Protein AF-A0A7C4XXX1-F1 (afdb_monomer)

Nearest PDB structures (foldseek):
  2o30-assembly1_B  TM=7.416E-01  e=5.083E-03  Encephalitozoon cuniculi GB-M1
  7oa6-assembly1_I  TM=6.943E-01  e=6.215E-02  Saccharomyces cerevisiae S288C
  2bol-assembly1_B  TM=5.675E-01  e=1.406E-01  Taenia saginata
  2bol-assembly1_A  TM=5.499E-01  e=1.846E-01  Taenia saginata
  7oa6-assembly1_B  TM=4.588E-01  e=1.014E-01  Saccharomyces cerevisiae S288C

Mean predicted aligned error: 16.85 Å

Solvent-accessible surface area (backbone atoms only — not comparable to full-atom values): 9218 Å² total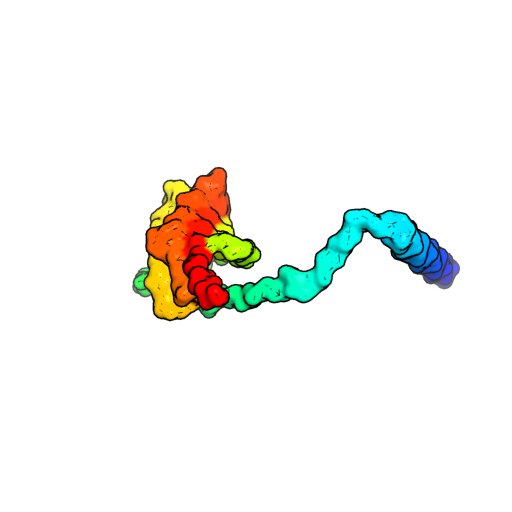; per-residue (Å²): 125,69,62,65,54,54,51,49,52,52,51,50,52,53,49,52,52,52,51,53,51,51,52,56,50,52,56,53,53,51,70,73,54,81,78,69,83,77,74,62,69,72,76,70,67,61,84,84,70,48,77,75,51,80,50,70,80,66,94,77,68,97,64,96,59,84,69,95,80,72,72,82,58,58,73,50,78,47,78,58,96,58,34,40,37,40,40,34,48,39,52,57,81,87,42,57,74,49,77,45,83,52,101,62,20,41,35,44,26,54,70,58,42,32,41,38,36,48,42,70,55,92,50,36,38,67,92,66,47,47,78,46,66,51,90,50,46,28,36,35,39,41,26,35,45,59,81,77,80,76,83,125

Foldseek 3Di:
DVVVVVVVVVVVVVVVVVVVVVVVVVVVVVVVPPPDDPDDCVVVPDPDKDFDDKDFQDPDDPDVDPPPPCDPWDWDWDDDPWKIKIKTFAQVVVWDWDWDDDPQAIWIDTHRMIIGIRDPVVQWPQVPWDWDQDPSTMIMIIITGDDDPPPD

Secondary structure (DSSP, 8-state):
--HHHHHHHHHHHHHHHHHHHHHHHHHHHHHH-TT--PPPGGGG------EEEEEESS-----SS--TT-PPPPEEEEE-SSEEEEEEES-TTTS-EEEEEETTEEEEEETTEEEEEE--GGGB-GGG-EEEEETTTEEEEEEEB-------

pLDDT: mean 77.52, std 17.89, range [39.0, 95.94]

Structure (mmCIF, N/CA/C/O backbone):
data_AF-A0A7C4XXX1-F1
#
_entry.id   AF-A0A7C4XXX1-F1
#
loop_
_atom_site.group_PDB
_atom_site.id
_atom_site.type_symbol
_atom_site.label_atom_id
_atom_site.label_alt_id
_atom_site.label_comp_id
_atom_site.label_asym_id
_atom_site.label_entity_id
_atom_site.label_seq_id
_atom_site.pdbx_PDB_ins_code
_atom_site.Cartn_x
_atom_site.Cartn_y
_atom_site.Cartn_z
_atom_site.occupancy
_atom_site.B_iso_or_equiv
_atom_site.auth_seq_id
_atom_site.auth_comp_id
_atom_site.auth_asym_id
_atom_site.auth_atom_id
_atom_site.pdbx_PDB_model_num
ATOM 1 N N . MET A 1 1 ? 16.360 42.681 -36.024 1.00 55.28 1 MET A N 1
ATOM 2 C CA . MET A 1 1 ? 16.614 41.997 -34.734 1.00 55.28 1 MET A CA 1
ATOM 3 C C . MET A 1 1 ? 15.919 42.664 -33.547 1.00 55.28 1 MET A C 1
ATOM 5 O O . MET A 1 1 ? 15.720 41.972 -32.564 1.00 55.28 1 MET A O 1
ATOM 9 N N . SER A 1 2 ? 15.556 43.956 -33.597 1.00 61.06 2 SER A N 1
ATOM 10 C CA . SER A 1 2 ? 14.769 44.618 -32.535 1.00 61.06 2 SER A CA 1
ATOM 11 C C . SER A 1 2 ? 13.263 44.333 -32.650 1.00 61.06 2 SER A C 1
ATOM 13 O O . SER A 1 2 ? 12.592 44.135 -31.642 1.00 61.06 2 SER A O 1
ATOM 15 N N . ASP A 1 3 ? 12.753 44.266 -33.881 1.00 69.38 3 ASP A N 1
ATOM 16 C CA . ASP A 1 3 ? 11.308 44.223 -34.145 1.00 69.38 3 ASP A CA 1
ATOM 17 C C . ASP A 1 3 ? 10.671 42.872 -33.781 1.00 69.38 3 ASP A C 1
ATOM 19 O O . ASP A 1 3 ? 9.597 42.845 -33.187 1.00 69.38 3 ASP A O 1
ATOM 23 N N . ASP A 1 4 ? 11.375 41.757 -34.014 1.00 78.88 4 ASP A N 1
ATOM 24 C CA . ASP A 1 4 ? 10.880 40.408 -33.687 1.00 78.88 4 ASP A CA 1
ATOM 25 C C . ASP A 1 4 ? 10.673 40.214 -32.175 1.00 78.88 4 ASP A C 1
ATOM 27 O O . ASP A 1 4 ? 9.781 39.488 -31.734 1.00 78.88 4 ASP A O 1
ATOM 31 N N . PHE A 1 5 ? 11.502 40.872 -31.358 1.00 86.75 5 PHE A N 1
ATOM 32 C CA . PHE A 1 5 ? 11.398 40.800 -29.903 1.00 86.75 5 PHE A CA 1
ATOM 33 C C . PHE A 1 5 ? 10.220 41.630 -29.386 1.00 86.75 5 PHE A C 1
ATOM 35 O O . PHE A 1 5 ? 9.479 41.174 -28.514 1.00 86.75 5 PHE A O 1
ATOM 42 N N . GLU A 1 6 ? 10.003 42.824 -29.940 1.00 89.94 6 GLU A N 1
ATOM 43 C CA . GLU A 1 6 ? 8.853 43.653 -29.575 1.00 89.94 6 GLU A CA 1
ATOM 44 C C . GLU A 1 6 ? 7.530 43.010 -30.026 1.00 89.94 6 GLU A C 1
ATOM 46 O O . GLU A 1 6 ? 6.546 43.021 -29.282 1.00 89.94 6 GLU A O 1
ATOM 51 N N . GLU A 1 7 ? 7.514 42.375 -31.199 1.00 88.56 7 GLU A N 1
ATOM 52 C CA . GLU A 1 7 ? 6.374 41.594 -31.677 1.00 88.56 7 GLU A CA 1
ATOM 53 C C . GLU A 1 7 ? 6.101 40.379 -30.776 1.00 88.56 7 GLU A C 1
ATOM 55 O O . GLU A 1 7 ? 4.953 40.142 -30.388 1.00 88.56 7 GLU A O 1
ATOM 60 N N . ALA A 1 8 ? 7.143 39.657 -30.350 1.00 91.94 8 ALA A N 1
ATOM 61 C CA . ALA A 1 8 ? 7.003 38.558 -29.397 1.00 91.94 8 ALA A CA 1
ATOM 62 C C . ALA A 1 8 ? 6.403 39.024 -28.059 1.00 91.94 8 ALA A C 1
ATOM 64 O O . ALA A 1 8 ? 5.494 38.377 -27.536 1.00 91.94 8 ALA A O 1
ATOM 65 N N . LEU A 1 9 ? 6.845 40.168 -27.529 1.00 92.00 9 LEU A N 1
ATOM 66 C CA . LEU A 1 9 ? 6.293 40.735 -26.295 1.00 92.00 9 LEU A CA 1
ATOM 67 C C . LEU A 1 9 ? 4.822 41.141 -26.446 1.00 92.00 9 LEU A C 1
ATOM 69 O O . LEU A 1 9 ? 4.019 40.868 -25.552 1.00 92.00 9 LEU A O 1
ATOM 73 N N . ARG A 1 10 ? 4.438 41.733 -27.583 1.00 91.31 10 ARG A N 1
ATOM 74 C CA . ARG A 1 10 ? 3.031 42.061 -27.874 1.00 91.31 10 ARG A CA 1
ATOM 75 C C . ARG A 1 10 ? 2.167 40.806 -27.967 1.00 91.31 10 ARG A C 1
ATOM 77 O O . ARG A 1 10 ? 1.066 40.784 -27.422 1.00 91.31 10 ARG A O 1
ATOM 84 N N . ASN A 1 11 ? 2.672 39.748 -28.595 1.00 93.12 11 ASN A N 1
ATOM 85 C CA . ASN A 1 11 ? 1.965 38.472 -28.691 1.00 93.12 11 ASN A CA 1
ATOM 86 C C . ASN A 1 11 ? 1.776 37.814 -27.318 1.00 93.12 11 ASN A C 1
ATOM 88 O O . ASN A 1 11 ? 0.700 37.281 -27.038 1.00 93.12 11 ASN A O 1
ATOM 92 N N . ILE A 1 12 ? 2.779 37.903 -26.439 1.00 94.94 12 ILE A N 1
ATOM 93 C CA . ILE A 1 12 ? 2.677 37.431 -25.053 1.00 94.94 12 ILE A CA 1
ATOM 94 C C . ILE A 1 12 ? 1.614 38.227 -24.283 1.00 94.94 12 ILE A C 1
ATOM 96 O O . ILE A 1 12 ? 0.782 37.619 -23.611 1.00 94.94 12 ILE A O 1
ATOM 100 N N . ASP A 1 13 ? 1.580 39.557 -24.407 1.00 94.12 13 ASP A N 1
ATOM 101 C CA . ASP A 1 13 ? 0.573 40.388 -23.726 1.00 94.12 13 ASP A CA 1
ATOM 102 C C . ASP A 1 13 ? -0.857 40.047 -24.179 1.00 94.12 13 ASP A C 1
ATOM 104 O O . ASP A 1 13 ? -1.760 39.851 -23.358 1.00 94.12 13 ASP A O 1
ATOM 108 N N . VAL A 1 14 ? -1.058 39.877 -25.491 1.00 94.88 14 VAL A N 1
ATOM 109 C CA . VAL A 1 14 ? -2.346 39.457 -26.061 1.00 94.88 14 VAL A CA 1
ATOM 110 C C . VAL A 1 14 ? -2.744 38.074 -25.547 1.00 94.88 14 VAL A C 1
ATOM 112 O O . VAL A 1 14 ? -3.888 37.887 -25.122 1.00 94.88 14 VAL A O 1
ATOM 115 N N . PHE A 1 15 ? -1.814 37.117 -25.532 1.00 95.69 15 PHE A N 1
ATOM 116 C CA . PHE A 1 15 ? -2.064 35.777 -25.007 1.00 95.69 15 PHE A CA 1
ATOM 117 C C . PHE A 1 15 ? -2.486 35.818 -23.534 1.00 95.69 15 PHE A C 1
ATOM 119 O O . PHE A 1 15 ? -3.529 35.265 -23.181 1.00 95.69 15 PHE A O 1
ATOM 126 N N . CYS A 1 16 ? -1.733 36.524 -22.688 1.00 92.56 16 CYS A N 1
ATOM 127 C CA . CYS A 1 16 ? -2.029 36.666 -21.263 1.00 92.56 16 CYS A CA 1
ATOM 128 C C . CYS A 1 16 ? -3.399 37.313 -21.026 1.00 92.56 16 CYS A C 1
ATOM 130 O O . CYS A 1 16 ? -4.167 36.846 -20.183 1.00 92.56 16 CYS A O 1
ATOM 132 N N . ARG A 1 17 ? -3.755 38.344 -21.803 1.00 93.31 17 ARG A N 1
ATOM 133 C CA . ARG A 1 17 ? -5.063 39.005 -21.704 1.00 93.31 17 ARG A CA 1
ATOM 134 C C . ARG A 1 17 ? -6.211 38.072 -22.092 1.00 93.31 17 ARG A C 1
ATOM 136 O O . ARG A 1 17 ? -7.241 38.056 -21.418 1.00 93.31 17 ARG A O 1
ATOM 143 N N . VAL A 1 18 ? -6.048 37.290 -23.160 1.00 93.94 18 VAL A N 1
ATOM 144 C CA . VAL A 1 18 ? -7.052 36.306 -23.593 1.00 93.94 18 VAL A CA 1
ATOM 145 C C . VAL A 1 18 ? -7.193 35.184 -22.565 1.00 93.94 18 VAL A C 1
ATOM 147 O O . VAL A 1 18 ? -8.316 34.801 -22.243 1.00 93.94 18 VAL A O 1
ATOM 150 N N . LEU A 1 19 ? -6.081 34.691 -22.015 1.00 92.38 19 LEU A N 1
ATOM 151 C CA . LEU A 1 19 ? -6.077 33.667 -20.972 1.00 92.38 19 LEU A CA 1
ATOM 152 C C . LEU A 1 19 ? -6.812 34.153 -19.716 1.00 92.38 19 LEU A C 1
ATOM 154 O O . LEU A 1 19 ? -7.703 33.467 -19.222 1.00 92.38 19 LEU A O 1
ATOM 158 N N . ALA A 1 20 ? -6.494 35.361 -19.243 1.00 91.94 20 ALA A N 1
ATOM 159 C CA . ALA A 1 20 ? -7.145 35.960 -18.082 1.00 91.94 20 ALA A CA 1
ATOM 160 C C . ALA A 1 20 ? -8.653 36.138 -18.305 1.00 91.94 20 ALA A C 1
ATOM 162 O O . ALA A 1 20 ? -9.451 35.822 -17.425 1.00 91.94 20 ALA A O 1
ATOM 163 N N . LYS A 1 21 ? -9.059 36.587 -19.500 1.00 90.94 21 LYS A N 1
ATOM 164 C CA . LYS A 1 21 ? -10.476 36.718 -19.854 1.00 90.94 21 LYS A CA 1
ATOM 165 C C . LYS A 1 21 ? -11.194 35.363 -19.831 1.00 90.94 21 LYS A C 1
ATOM 167 O O . LYS A 1 21 ? -12.246 35.266 -19.210 1.00 90.94 21 LYS A O 1
ATOM 172 N N . LYS A 1 22 ? -10.598 34.326 -20.430 1.00 88.00 22 LYS A N 1
ATOM 173 C CA . LYS A 1 22 ? -11.163 32.967 -20.447 1.00 88.00 22 LYS A CA 1
ATOM 174 C C . LYS A 1 22 ? -11.285 32.355 -19.052 1.00 88.00 22 LYS A C 1
ATOM 176 O O . LYS A 1 22 ? -12.288 31.716 -18.779 1.00 88.00 22 LYS A O 1
ATOM 181 N N . LEU A 1 23 ? -10.305 32.579 -18.173 1.00 87.69 23 LEU A N 1
ATOM 182 C CA . LEU A 1 23 ? -10.366 32.126 -16.778 1.00 87.69 23 LEU A CA 1
ATOM 183 C C . LEU A 1 23 ? -11.492 32.819 -16.002 1.00 87.69 23 LEU A C 1
ATOM 185 O O . LEU A 1 23 ? -12.211 32.183 -15.242 1.00 87.69 23 LEU A O 1
ATOM 189 N N . VAL A 1 24 ? -11.679 34.126 -16.194 1.00 85.88 24 VAL A N 1
ATOM 190 C CA . VAL A 1 24 ? -12.779 34.854 -15.540 1.00 85.88 24 VAL A CA 1
ATOM 191 C C . VAL A 1 24 ? -14.139 34.408 -16.080 1.00 85.88 24 VAL A C 1
ATOM 193 O O . VAL A 1 24 ? -15.101 34.336 -15.321 1.00 85.88 24 VAL A O 1
ATOM 196 N N . GLU A 1 25 ? -14.238 34.121 -17.377 1.00 81.94 25 GLU A N 1
ATOM 197 C CA . GLU A 1 25 ? -15.453 33.580 -17.993 1.00 81.94 25 GLU A CA 1
ATOM 198 C C . GLU A 1 25 ? -15.759 32.165 -17.477 1.00 81.94 25 GLU A C 1
ATOM 200 O O . GLU A 1 25 ? -16.884 31.931 -17.046 1.00 81.94 25 GLU A O 1
ATOM 205 N N . SER A 1 26 ? -14.764 31.272 -17.386 1.00 75.06 26 SER A N 1
ATOM 206 C CA . SER A 1 26 ? -14.961 29.916 -16.853 1.00 75.06 26 SER A CA 1
ATOM 207 C C . SER A 1 26 ? -15.383 29.919 -15.382 1.00 75.06 26 SER A C 1
ATOM 209 O O . SER A 1 26 ? -16.287 29.186 -15.000 1.00 75.06 26 SER A O 1
ATOM 211 N N . LEU A 1 27 ? -14.801 30.800 -14.562 1.00 73.44 27 LEU A N 1
ATOM 212 C CA . LEU A 1 27 ? -15.183 30.938 -13.152 1.00 73.44 27 LEU A CA 1
ATOM 213 C C . LEU A 1 27 ? -16.614 31.478 -12.979 1.00 73.44 27 LEU A C 1
ATOM 215 O O . LEU A 1 27 ? -17.310 31.100 -12.040 1.00 73.44 27 LEU A O 1
ATOM 219 N N . LYS A 1 28 ? -17.080 32.345 -13.889 1.00 66.88 28 LYS A N 1
ATOM 220 C CA . LYS A 1 28 ? -18.469 32.837 -13.891 1.00 66.88 28 LYS A CA 1
ATOM 221 C C . LYS A 1 28 ? -19.460 31.776 -14.365 1.00 66.88 28 LYS A C 1
ATOM 223 O O . LYS A 1 28 ? -20.575 31.727 -13.856 1.00 66.88 28 LYS A O 1
ATOM 228 N N . GLU A 1 29 ? -19.077 30.935 -15.324 1.00 60.16 29 GLU A N 1
ATOM 229 C CA . GLU A 1 29 ? -19.890 29.798 -15.776 1.00 60.16 29 GLU A CA 1
ATOM 230 C 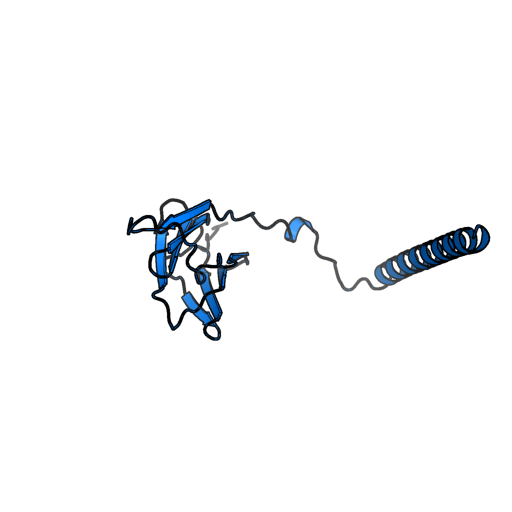C . GLU A 1 29 ? -20.032 28.724 -14.682 1.00 60.16 29 GLU A C 1
ATOM 232 O O . GLU A 1 29 ? -21.107 28.141 -14.523 1.00 60.16 29 GLU A O 1
ATOM 237 N N . GLU A 1 30 ? -18.994 28.514 -13.871 1.00 55.88 30 GLU A N 1
ATOM 238 C CA . GLU A 1 30 ? -19.029 27.624 -12.702 1.00 55.88 30 GLU A CA 1
ATOM 239 C C . GLU A 1 30 ? -19.937 28.154 -11.574 1.00 55.88 30 GLU A C 1
ATOM 241 O O . GLU A 1 30 ? -20.607 27.366 -10.906 1.00 55.88 30 GLU A O 1
ATOM 246 N N . GLU A 1 31 ? -20.056 29.477 -11.399 1.00 53.66 31 GLU A N 1
ATOM 247 C CA . GLU A 1 31 ? -20.989 30.083 -10.430 1.00 53.66 31 GLU A CA 1
ATOM 248 C C . GLU A 1 31 ? -22.474 29.877 -10.794 1.00 53.66 31 GLU A C 1
ATOM 250 O O . GLU A 1 31 ? -23.323 29.817 -9.898 1.00 53.66 31 GLU A O 1
ATOM 255 N N . TYR A 1 32 ? -22.793 29.737 -12.088 1.00 52.56 32 TYR A N 1
ATOM 256 C CA . TYR A 1 32 ? -24.151 29.456 -12.578 1.00 52.56 32 TYR A CA 1
ATOM 257 C C . TYR A 1 32 ? -24.489 27.956 -12.611 1.00 52.56 32 TYR A C 1
ATOM 259 O O . TYR A 1 32 ? -25.661 27.602 -12.492 1.00 52.56 32 TYR A O 1
ATOM 267 N N . ASN A 1 33 ? -23.491 27.073 -12.691 1.00 50.94 33 ASN A N 1
ATOM 268 C CA . ASN A 1 33 ? -23.657 25.616 -12.664 1.00 50.94 33 ASN A CA 1
ATOM 269 C C . ASN A 1 33 ? -23.397 25.037 -11.261 1.00 50.94 33 ASN A C 1
ATOM 271 O O . ASN A 1 33 ? -22.575 24.137 -11.073 1.00 50.94 33 ASN A O 1
ATOM 275 N N . LYS A 1 34 ? -24.126 25.546 -10.258 1.00 50.03 34 LYS A N 1
ATOM 276 C CA . LYS A 1 34 ? -24.171 24.991 -8.892 1.00 50.03 34 LYS A CA 1
ATOM 277 C C . LYS A 1 34 ? -24.860 23.619 -8.859 1.00 50.03 34 LYS A C 1
ATOM 279 O O . LYS A 1 34 ? -25.944 23.483 -8.306 1.00 50.03 34 LYS A O 1
ATOM 284 N N . GLU A 1 35 ? -24.214 22.593 -9.397 1.00 52.00 35 GLU A N 1
ATOM 285 C CA . GLU A 1 35 ? -24.564 21.196 -9.090 1.00 52.00 35 GLU A CA 1
ATOM 286 C C . GLU A 1 35 ? -23.367 20.322 -8.703 1.00 52.00 35 GLU A C 1
ATOM 288 O O . GLU A 1 35 ? -23.570 19.236 -8.172 1.00 52.00 35 GLU A O 1
ATOM 293 N N . ASN A 1 36 ? -22.128 20.809 -8.820 1.00 52.56 36 ASN A N 1
ATOM 294 C CA . ASN A 1 36 ? -20.964 20.091 -8.302 1.00 52.56 36 ASN A CA 1
ATOM 295 C C . ASN A 1 36 ? -20.334 20.869 -7.143 1.00 52.56 36 ASN A C 1
ATOM 297 O O . ASN A 1 36 ? -19.575 21.808 -7.391 1.00 52.56 36 AS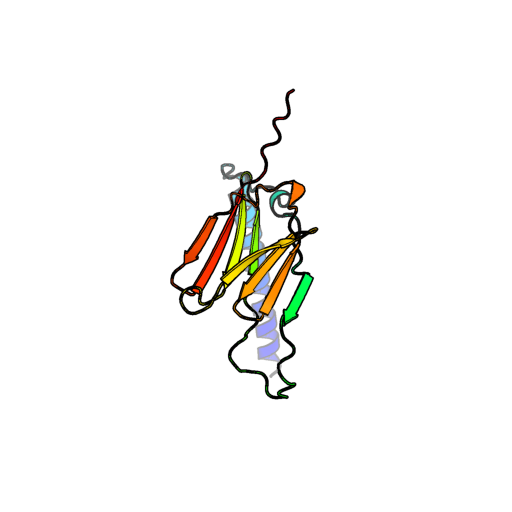N A O 1
ATOM 301 N N . PRO A 1 37 ? -20.617 20.520 -5.874 1.00 53.38 37 PRO A N 1
ATOM 302 C CA . PRO A 1 37 ? -19.826 21.038 -4.772 1.00 53.38 37 PRO A CA 1
ATOM 303 C C . PRO A 1 37 ? -18.397 20.515 -4.947 1.00 53.38 37 PRO A C 1
ATOM 305 O O . PRO A 1 37 ? -18.128 19.335 -4.730 1.00 53.38 37 PRO A O 1
ATOM 308 N N . LEU A 1 38 ? -17.487 21.389 -5.384 1.00 57.53 38 LEU A N 1
ATOM 309 C CA . LEU A 1 38 ? -16.056 21.118 -5.335 1.00 57.53 38 LEU A CA 1
ATOM 310 C C . LEU A 1 38 ? -15.709 20.808 -3.880 1.00 57.53 38 LEU A C 1
ATOM 312 O O . LEU A 1 38 ? -15.921 21.635 -2.989 1.00 57.53 38 LEU A O 1
ATOM 316 N N . GLU A 1 39 ? -15.255 19.583 -3.631 1.00 55.75 39 GLU A N 1
ATOM 317 C CA . GLU A 1 39 ? -14.931 19.159 -2.279 1.00 55.75 39 GLU A CA 1
ATOM 318 C C . GLU A 1 39 ? -13.787 20.017 -1.711 1.00 55.75 39 GLU A C 1
ATOM 320 O O . GLU A 1 39 ? -12.818 20.296 -2.425 1.00 55.75 39 GLU A O 1
ATOM 325 N N . PRO A 1 40 ? -13.865 20.437 -0.435 1.00 55.47 40 PRO A N 1
ATOM 326 C CA . PRO A 1 40 ? -12.824 21.243 0.189 1.00 55.47 40 PRO A CA 1
ATOM 327 C C . PRO A 1 40 ? -11.459 20.553 0.113 1.00 55.47 40 PRO A C 1
ATOM 329 O O . PRO A 1 40 ? -11.346 19.356 0.390 1.00 55.47 40 PRO A O 1
ATOM 332 N N . MET A 1 41 ? -10.402 21.320 -0.182 1.00 56.75 41 MET A N 1
ATOM 333 C CA . MET A 1 41 ? -9.018 20.817 -0.223 1.00 56.75 41 MET A CA 1
ATOM 334 C C . MET A 1 41 ? -8.581 20.144 1.086 1.00 56.75 41 MET A C 1
ATOM 336 O O . MET A 1 41 ? -7.653 19.341 1.086 1.00 56.75 41 MET A O 1
ATOM 340 N N . GLU A 1 42 ? -9.266 20.416 2.196 1.00 56.91 42 GLU A N 1
ATOM 341 C CA . GLU A 1 42 ? -9.049 19.752 3.481 1.00 56.91 42 GLU A CA 1
ATOM 342 C C . GLU A 1 42 ? -9.266 18.231 3.403 1.00 56.91 42 GLU A C 1
ATOM 344 O O . GLU A 1 42 ? -8.578 17.493 4.103 1.00 56.91 42 GLU A O 1
ATOM 349 N N . LYS A 1 43 ? -10.126 17.733 2.498 1.00 56.41 43 LYS A N 1
ATOM 350 C CA . LYS A 1 43 ? -10.268 16.287 2.231 1.00 56.41 43 LYS A CA 1
ATOM 351 C C . LYS A 1 43 ? -9.060 15.677 1.508 1.00 56.41 43 LYS A C 1
ATOM 353 O O . LYS A 1 43 ? -8.862 14.464 1.559 1.00 56.41 43 LYS A O 1
ATOM 358 N N . LEU A 1 44 ? -8.242 16.496 0.843 1.00 53.44 44 LEU A N 1
ATOM 359 C CA . LEU A 1 44 ? -7.007 16.058 0.182 1.00 53.44 44 LEU A CA 1
ATOM 360 C C . LEU A 1 44 ? -5.819 15.992 1.150 1.00 53.44 44 LEU A C 1
ATOM 362 O O . LEU A 1 44 ? -4.799 15.388 0.817 1.00 53.44 44 LEU A O 1
ATOM 366 N N . LEU A 1 45 ? -5.944 16.564 2.353 1.00 47.91 45 LEU A N 1
ATOM 367 C CA . LEU A 1 45 ? -4.948 16.470 3.420 1.00 47.91 45 LEU A CA 1
ATOM 368 C C . LEU A 1 45 ? -5.005 15.080 4.079 1.00 47.91 45 LEU A C 1
ATOM 370 O O . LEU A 1 45 ? -5.318 14.935 5.259 1.00 47.91 45 LEU A O 1
ATOM 374 N N . LYS A 1 46 ? -4.716 14.027 3.309 1.00 53.53 46 LYS A N 1
ATOM 375 C CA . LYS A 1 46 ? -4.517 12.681 3.859 1.00 53.53 46 LYS A CA 1
ATOM 376 C C . LYS A 1 46 ? -3.235 12.661 4.697 1.00 53.53 46 LYS A C 1
ATOM 378 O O . LYS A 1 46 ? -2.262 13.345 4.368 1.00 53.53 46 LYS A O 1
ATOM 383 N N . ARG A 1 47 ? -3.228 11.879 5.786 1.00 56.38 47 ARG A N 1
ATOM 384 C CA . ARG A 1 47 ? -2.035 11.636 6.620 1.00 56.38 47 ARG A CA 1
ATOM 385 C C . ARG A 1 47 ? -0.860 11.276 5.705 1.00 56.38 47 ARG A C 1
ATOM 387 O O . ARG A 1 47 ? -0.953 10.345 4.911 1.00 56.38 47 ARG A O 1
ATOM 394 N N . LYS A 1 48 ? 0.248 12.014 5.808 1.00 55.78 48 LYS A N 1
ATOM 395 C CA . LYS A 1 48 ? 1.469 11.688 5.069 1.00 55.78 48 LYS A CA 1
ATOM 396 C C . LYS A 1 48 ? 2.088 10.438 5.690 1.00 55.78 48 LYS A C 1
ATOM 398 O O . LYS A 1 48 ? 2.683 10.512 6.763 1.00 55.78 48 LYS A O 1
ATOM 403 N N . TYR A 1 49 ? 1.940 9.305 5.018 1.00 58.97 49 TYR A N 1
ATOM 404 C CA . TYR A 1 49 ? 2.676 8.091 5.346 1.00 58.97 49 TYR A CA 1
ATOM 405 C C . TYR A 1 49 ? 4.124 8.236 4.873 1.00 58.97 49 TYR A C 1
ATOM 407 O O . TYR A 1 49 ? 4.381 8.754 3.785 1.00 58.97 49 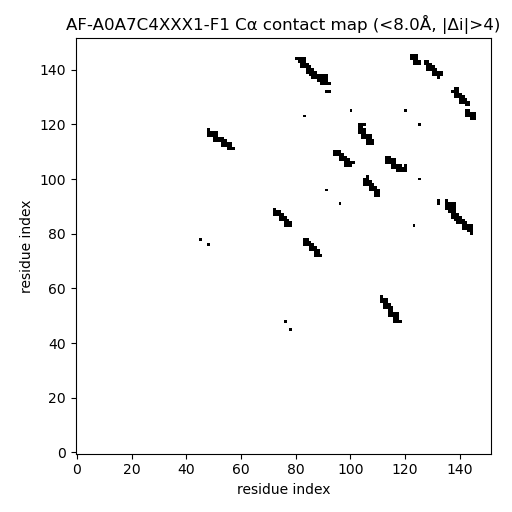TYR A O 1
ATOM 415 N N . VAL A 1 50 ? 5.074 7.851 5.724 1.00 60.22 50 VAL A N 1
ATOM 416 C CA . VAL A 1 50 ? 6.512 7.975 5.455 1.00 60.22 50 VAL A CA 1
ATOM 417 C C . VAL A 1 50 ? 7.081 6.576 5.247 1.00 60.22 50 VAL A C 1
ATOM 419 O O . VAL A 1 50 ? 6.848 5.680 6.058 1.00 60.22 50 VAL A O 1
ATOM 422 N N . ILE A 1 51 ? 7.801 6.392 4.142 1.00 62.62 51 ILE A N 1
ATOM 423 C CA . ILE A 1 51 ? 8.615 5.199 3.895 1.00 62.62 51 ILE A CA 1
ATOM 424 C C . ILE A 1 51 ? 9.919 5.443 4.639 1.00 62.62 51 ILE A C 1
ATOM 426 O O . ILE A 1 51 ? 10.659 6.361 4.289 1.00 62.62 51 ILE A O 1
ATOM 430 N N . GLU A 1 52 ? 10.132 4.706 5.723 1.00 55.84 52 GLU A N 1
ATOM 431 C CA . GLU A 1 52 ? 11.134 5.098 6.709 1.00 55.84 52 GLU A CA 1
ATOM 432 C C . GLU A 1 52 ? 12.536 4.608 6.351 1.00 55.84 52 GLU A C 1
ATOM 434 O O . GLU A 1 52 ? 13.478 5.356 6.564 1.00 55.84 52 GLU A O 1
ATOM 439 N N . GLU A 1 53 ? 12.699 3.416 5.761 1.00 58.19 53 GLU A N 1
ATOM 440 C CA . GLU A 1 53 ? 14.038 2.856 5.531 1.00 58.19 53 GLU A CA 1
ATOM 441 C C . GLU A 1 53 ? 14.052 1.606 4.623 1.00 58.19 53 GLU A C 1
ATOM 443 O O . GLU A 1 53 ? 13.100 0.814 4.594 1.00 58.19 53 GLU A O 1
ATOM 448 N N . ARG A 1 54 ? 15.184 1.414 3.924 1.00 60.78 54 ARG A N 1
ATOM 449 C CA . ARG A 1 54 ? 15.557 0.214 3.153 1.00 60.78 54 ARG A CA 1
ATOM 450 C C . ARG A 1 54 ? 16.646 -0.548 3.911 1.00 60.78 54 ARG A C 1
ATOM 452 O O . ARG A 1 54 ? 17.681 0.034 4.226 1.0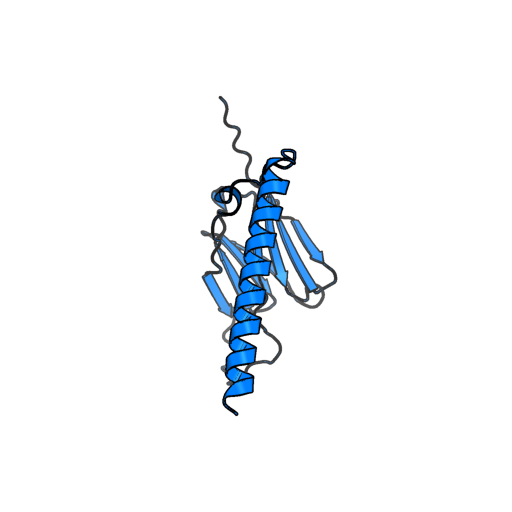0 60.78 54 ARG A O 1
ATOM 459 N N . PHE A 1 55 ? 16.462 -1.849 4.129 1.00 58.97 55 PHE A N 1
ATOM 460 C CA . PHE A 1 55 ? 17.492 -2.707 4.731 1.00 58.97 55 PHE A CA 1
ATOM 461 C C . PHE A 1 55 ? 17.656 -4.025 3.968 1.00 58.97 55 PHE A C 1
ATOM 463 O O . PHE A 1 55 ? 16.672 -4.635 3.545 1.00 58.97 55 PHE A O 1
ATOM 470 N N . GLU A 1 56 ? 18.905 -4.470 3.821 1.00 57.91 56 GLU A N 1
ATOM 471 C CA . GLU A 1 56 ? 19.262 -5.801 3.315 1.00 57.91 56 GLU A CA 1
ATOM 472 C C . GLU A 1 56 ? 19.367 -6.777 4.493 1.00 57.91 56 GLU A C 1
ATOM 474 O O . GLU A 1 56 ? 20.112 -6.534 5.445 1.00 57.91 56 GLU A O 1
ATOM 479 N N . GLN A 1 57 ? 18.626 -7.887 4.454 1.00 51.19 57 GLN A N 1
ATOM 480 C CA . GLN A 1 57 ? 18.578 -8.836 5.575 1.00 51.19 57 GLN A CA 1
ATOM 481 C C . GLN A 1 57 ? 19.818 -9.741 5.683 1.00 51.19 57 GLN A C 1
ATOM 483 O O . GLN A 1 57 ? 20.016 -10.372 6.722 1.00 51.19 57 GLN A O 1
ATOM 488 N N . THR A 1 58 ? 20.679 -9.815 4.657 1.00 49.38 58 THR A N 1
ATOM 489 C CA . THR A 1 58 ? 21.915 -10.614 4.719 1.00 49.38 58 THR A CA 1
ATOM 490 C C . THR A 1 58 ? 23.150 -9.848 4.229 1.00 49.38 58 THR A C 1
ATOM 492 O O . THR A 1 58 ? 23.135 -9.286 3.138 1.00 49.38 58 THR A O 1
ATOM 495 N N . PRO A 1 59 ? 24.274 -9.858 4.976 1.00 46.56 59 PRO A N 1
ATOM 496 C CA . PRO A 1 59 ? 25.514 -9.222 4.549 1.00 46.56 59 PRO A CA 1
ATOM 497 C C . PRO A 1 59 ? 26.278 -10.160 3.606 1.00 46.56 59 PRO A C 1
ATOM 499 O O . PRO A 1 59 ? 27.322 -10.711 3.960 1.00 46.56 59 PRO A O 1
ATOM 502 N N . LYS A 1 60 ? 25.767 -10.393 2.395 1.00 46.19 60 LYS A N 1
ATOM 503 C CA . LYS A 1 60 ? 26.513 -11.138 1.373 1.00 46.19 60 LYS A CA 1
ATOM 504 C C . LYS A 1 60 ? 27.341 -10.179 0.531 1.00 46.19 60 LYS A C 1
ATOM 506 O O . LYS A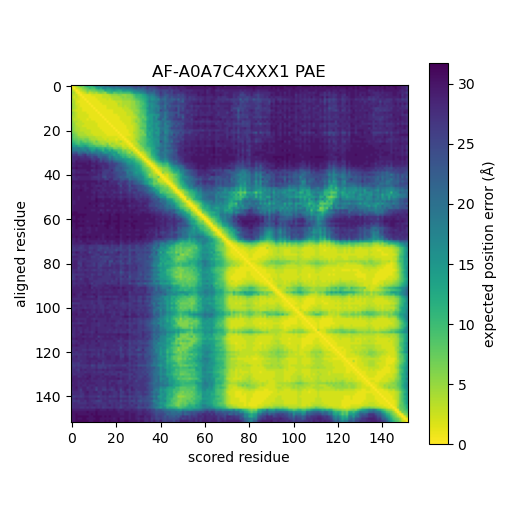 1 60 ? 26.904 -9.715 -0.506 1.00 46.19 60 LYS A O 1
ATOM 511 N N . GLY A 1 61 ? 28.565 -9.941 1.008 1.00 46.38 61 GLY A N 1
ATOM 512 C CA . GLY A 1 61 ? 29.723 -9.499 0.227 1.00 46.38 61 GLY A CA 1
ATOM 513 C C . GLY A 1 61 ? 29.542 -8.193 -0.544 1.00 46.38 61 GLY A C 1
ATOM 514 O O . GLY A 1 61 ? 28.950 -8.189 -1.611 1.00 46.38 61 GLY A O 1
ATOM 515 N N . LYS A 1 62 ? 30.181 -7.120 -0.063 1.00 45.19 62 LYS A N 1
ATOM 516 C CA . LYS A 1 62 ? 30.337 -5.817 -0.735 1.00 45.19 62 LYS A CA 1
ATOM 517 C C . LYS A 1 62 ? 30.772 -5.975 -2.204 1.00 45.19 62 LYS A C 1
ATOM 519 O O . LYS A 1 62 ? 31.963 -5.957 -2.504 1.00 45.19 62 LYS A O 1
ATOM 524 N N . HIS A 1 63 ? 29.826 -6.142 -3.119 1.00 46.41 63 HIS A N 1
ATOM 525 C CA . HIS A 1 63 ? 30.077 -6.030 -4.545 1.00 46.41 63 HIS A CA 1
ATOM 526 C C . HIS A 1 63 ? 29.851 -4.561 -4.882 1.00 46.41 63 HIS A C 1
ATOM 528 O O . HIS A 1 63 ? 28.738 -4.057 -4.805 1.00 46.41 63 HIS A O 1
ATOM 534 N N . PHE A 1 64 ? 30.932 -3.857 -5.218 1.00 51.28 64 PHE A N 1
ATOM 535 C CA . PHE A 1 64 ? 30.942 -2.439 -5.606 1.00 51.28 64 PHE A CA 1
ATOM 536 C C . PHE A 1 64 ? 30.297 -2.182 -6.984 1.00 51.28 64 PHE A C 1
ATOM 538 O O . PHE A 1 64 ? 30.571 -1.172 -7.627 1.00 51.28 64 PHE A O 1
ATOM 545 N N . ILE A 1 65 ? 29.460 -3.104 -7.458 1.00 53.19 65 ILE A N 1
ATOM 546 C CA . ILE A 1 65 ? 28.732 -3.000 -8.716 1.00 53.19 65 ILE A CA 1
ATOM 547 C C . ILE A 1 65 ? 27.251 -2.960 -8.334 1.00 53.19 65 ILE A C 1
ATOM 549 O O . ILE A 1 65 ? 26.761 -3.957 -7.800 1.00 53.19 65 ILE A O 1
ATOM 553 N N . PRO A 1 66 ? 26.536 -1.844 -8.568 1.00 44.94 66 PRO A N 1
ATOM 554 C CA . PRO A 1 66 ? 25.092 -1.801 -8.389 1.00 44.94 66 PRO A CA 1
ATOM 555 C C . PRO A 1 66 ? 24.481 -2.921 -9.229 1.00 44.94 66 PRO A C 1
ATOM 557 O O . PRO A 1 66 ? 24.635 -2.932 -10.452 1.00 44.94 66 PRO A O 1
ATOM 560 N N . LEU A 1 67 ? 23.843 -3.897 -8.583 1.00 52.12 67 LEU A N 1
ATOM 561 C CA . LEU A 1 67 ? 23.102 -4.922 -9.306 1.00 52.12 67 LEU A CA 1
ATOM 562 C C . LEU A 1 67 ? 21.987 -4.202 -10.083 1.00 52.12 67 LEU A C 1
ATOM 564 O O . LEU A 1 67 ? 21.167 -3.527 -9.459 1.00 52.12 67 LEU A O 1
ATOM 568 N N . PRO A 1 68 ? 21.925 -4.322 -11.421 1.00 48.72 68 PRO A N 1
ATOM 569 C CA . PRO A 1 68 ? 21.033 -3.525 -12.269 1.00 48.72 68 PRO A CA 1
ATOM 570 C C . PRO A 1 68 ? 19.535 -3.855 -12.104 1.00 48.72 68 PRO A C 1
ATOM 572 O O . PRO A 1 68 ? 18.744 -3.538 -12.985 1.00 48.72 68 PRO A O 1
ATOM 575 N N . HIS A 1 69 ? 19.128 -4.582 -11.058 1.00 47.06 69 HIS A N 1
ATOM 576 C CA . HIS A 1 69 ? 17.809 -5.222 -10.951 1.00 47.06 69 HIS A CA 1
ATOM 577 C C . HIS A 1 69 ? 17.040 -4.892 -9.667 1.00 47.06 69 HIS A C 1
ATOM 579 O O . HIS A 1 69 ? 15.952 -5.425 -9.472 1.00 47.06 69 HIS A O 1
ATOM 585 N N . VAL A 1 70 ? 17.551 -4.000 -8.816 1.00 57.09 70 VAL A N 1
ATOM 586 C CA . VAL A 1 70 ? 16.778 -3.488 -7.674 1.00 57.09 70 VAL A CA 1
ATOM 587 C C . VAL A 1 70 ? 16.630 -1.981 -7.821 1.00 57.09 70 VAL A C 1
ATOM 589 O O . VAL A 1 70 ? 17.169 -1.204 -7.033 1.00 57.09 70 VAL A O 1
ATOM 592 N N . GLU A 1 71 ? 15.938 -1.572 -8.888 1.00 63.94 71 GLU A N 1
ATOM 593 C CA . GLU A 1 71 ? 15.312 -0.251 -8.897 1.00 63.94 71 GLU A CA 1
ATOM 594 C C . GLU A 1 71 ? 14.396 -0.169 -7.677 1.00 63.94 71 GLU A C 1
ATOM 596 O O . GLU A 1 71 ? 13.680 -1.125 -7.360 1.00 63.94 71 GLU A O 1
ATOM 601 N N . GLU A 1 72 ? 14.475 0.943 -6.950 1.00 72.88 72 GLU A N 1
ATOM 602 C CA . GLU A 1 72 ? 13.616 1.139 -5.793 1.00 72.88 72 GLU A CA 1
ATOM 603 C C . GLU A 1 72 ? 12.157 1.126 -6.253 1.00 72.88 72 GLU A C 1
ATOM 605 O O . GLU A 1 72 ? 11.790 1.877 -7.161 1.00 72.88 72 GLU A O 1
ATOM 610 N N . PRO A 1 73 ? 11.329 0.240 -5.679 1.00 84.31 73 PRO A N 1
ATOM 611 C CA . PRO A 1 73 ? 9.954 0.107 -6.097 1.00 84.31 73 PRO A CA 1
ATOM 612 C C . PRO A 1 73 ? 9.215 1.383 -5.717 1.00 84.31 73 PRO A C 1
ATOM 614 O O . PRO A 1 73 ? 9.347 1.887 -4.600 1.00 84.31 73 PRO A O 1
ATOM 617 N N . LEU A 1 74 ? 8.401 1.886 -6.638 1.00 89.62 74 LEU A N 1
ATOM 618 C CA . LEU A 1 74 ? 7.442 2.927 -6.304 1.00 89.62 74 LEU A CA 1
ATOM 619 C C . LEU A 1 74 ? 6.410 2.332 -5.346 1.00 89.62 74 LEU A C 1
ATOM 621 O O . LEU A 1 74 ? 5.857 1.260 -5.616 1.00 89.62 74 LEU A O 1
ATOM 625 N N . ILE A 1 75 ? 6.197 3.010 -4.219 1.00 91.94 75 ILE A N 1
ATOM 626 C CA . ILE A 1 75 ? 5.231 2.613 -3.199 1.00 91.94 75 ILE A CA 1
ATOM 627 C C . ILE A 1 75 ? 4.269 3.772 -2.972 1.00 91.94 75 ILE A C 1
ATOM 629 O O . ILE A 1 75 ? 4.669 4.830 -2.491 1.00 91.94 75 ILE A O 1
ATOM 633 N N . ASP A 1 76 ? 2.997 3.531 -3.264 1.00 92.50 76 ASP A N 1
ATOM 634 C CA . ASP A 1 76 ? 1.907 4.463 -3.016 1.00 92.50 76 ASP A CA 1
ATOM 635 C C . ASP A 1 76 ? 1.009 3.930 -1.897 1.00 92.50 76 ASP A C 1
ATOM 637 O O . ASP A 1 76 ? 0.672 2.744 -1.853 1.00 92.50 76 ASP A O 1
ATOM 641 N N . ILE A 1 77 ? 0.600 4.813 -0.986 1.00 93.19 77 ILE A N 1
ATOM 642 C CA . ILE A 1 77 ? -0.277 4.473 0.137 1.00 93.19 77 ILE A CA 1
ATOM 643 C C . ILE A 1 77 ? -1.540 5.321 0.036 1.00 93.19 77 ILE A C 1
ATOM 645 O O . ILE A 1 77 ? -1.495 6.550 0.093 1.00 93.19 77 ILE A O 1
ATOM 649 N N . PHE A 1 78 ? -2.677 4.648 -0.082 1.00 91.31 78 PHE A N 1
ATOM 650 C CA . PHE A 1 78 ? -3.994 5.258 -0.145 1.00 91.31 78 PHE A CA 1
ATOM 651 C C . PHE A 1 78 ? -4.778 4.912 1.107 1.00 91.31 78 PHE A C 1
ATOM 653 O O . PHE A 1 78 ? -4.796 3.773 1.563 1.00 91.31 78 PHE A O 1
ATOM 660 N N . GLU A 1 79 ? -5.484 5.898 1.631 1.00 90.19 79 GLU A N 1
ATOM 661 C CA . GLU A 1 79 ? -6.400 5.711 2.742 1.00 90.19 79 GLU A CA 1
ATOM 662 C C . GLU A 1 79 ? -7.811 6.096 2.308 1.00 90.19 79 GLU A C 1
ATOM 664 O O . GLU A 1 79 ? -8.015 7.155 1.702 1.00 90.19 79 GLU A O 1
ATOM 669 N N . ASP A 1 80 ? -8.755 5.213 2.609 1.00 87.38 80 ASP A N 1
ATOM 670 C CA . ASP A 1 80 ? -10.193 5.384 2.425 1.00 87.38 80 ASP A CA 1
ATOM 671 C C . ASP A 1 80 ? -10.917 5.180 3.773 1.00 87.38 80 ASP A C 1
ATOM 673 O O . ASP A 1 80 ? -10.280 4.898 4.790 1.00 87.38 80 ASP A O 1
ATOM 677 N N . GLU A 1 81 ? -12.240 5.320 3.823 1.00 87.69 81 GLU A N 1
ATOM 678 C CA . GLU A 1 81 ? -13.039 5.181 5.049 1.00 87.69 81 GLU A CA 1
ATOM 679 C C . GLU A 1 81 ? -12.881 3.811 5.717 1.00 87.69 81 GLU A C 1
ATOM 681 O O . GLU A 1 81 ? -12.836 3.718 6.943 1.00 87.69 81 GLU A O 1
ATOM 686 N N . ASN A 1 82 ? -12.762 2.749 4.917 1.00 91.69 82 ASN A N 1
ATOM 687 C CA . ASN A 1 82 ? -12.769 1.369 5.408 1.00 91.69 82 ASN A CA 1
ATOM 688 C C . ASN A 1 82 ? -11.403 0.674 5.338 1.00 91.69 82 ASN A C 1
ATOM 690 O O . ASN A 1 82 ? -11.200 -0.324 6.030 1.00 91.69 82 ASN A O 1
ATOM 694 N N . TYR A 1 83 ? -10.471 1.169 4.518 1.00 93.94 83 TYR A N 1
ATOM 695 C CA . TYR A 1 83 ? -9.224 0.466 4.211 1.00 93.94 83 TYR A CA 1
ATOM 696 C C . TYR A 1 83 ? -8.031 1.415 4.087 1.00 93.94 83 TYR A C 1
ATOM 698 O O . TYR A 1 83 ? -8.163 2.573 3.689 1.00 93.94 83 TYR A O 1
ATOM 706 N N . VAL A 1 84 ? -6.847 0.875 4.363 1.00 93.75 84 VAL A N 1
ATOM 707 C CA . VAL A 1 84 ? -5.564 1.396 3.887 1.00 93.75 84 VAL A CA 1
ATOM 708 C C . VAL A 1 84 ? -5.063 0.457 2.794 1.00 93.75 84 VAL A C 1
ATOM 710 O O . VAL A 1 84 ? -4.982 -0.752 3.003 1.00 93.75 84 VAL A O 1
ATOM 713 N N . LYS A 1 85 ? -4.754 1.003 1.620 1.00 95.25 85 LYS A N 1
ATOM 714 C CA . LYS A 1 85 ? -4.252 0.271 0.457 1.00 95.25 85 LYS A CA 1
ATOM 715 C C . LYS A 1 85 ? -2.808 0.670 0.185 1.00 95.25 85 LYS A C 1
ATOM 717 O O . LYS A 1 85 ? -2.523 1.848 -0.003 1.00 95.25 85 LYS A O 1
ATOM 722 N N . VAL A 1 86 ? -1.917 -0.311 0.128 1.00 95.06 86 VAL A N 1
ATOM 723 C CA . VAL A 1 86 ? -0.522 -0.138 -0.291 1.00 95.06 86 VAL A CA 1
ATOM 724 C C . VAL A 1 86 ? -0.370 -0.715 -1.692 1.00 95.06 86 VAL A C 1
ATOM 726 O O . VAL A 1 86 ? -0.704 -1.877 -1.916 1.00 95.06 86 VAL A O 1
ATOM 729 N N . LEU A 1 87 ? 0.132 0.084 -2.629 1.00 94.94 87 LEU A N 1
ATOM 730 C CA . LEU A 1 87 ? 0.516 -0.347 -3.970 1.00 94.94 87 LEU A CA 1
ATOM 731 C C . LEU A 1 87 ? 2.032 -0.275 -4.084 1.00 94.94 87 LEU A C 1
ATOM 733 O O . LEU A 1 87 ? 2.613 0.776 -3.857 1.00 94.94 87 LEU A O 1
ATOM 737 N N . MET A 1 88 ? 2.667 -1.383 -4.443 1.00 92.94 88 MET A N 1
ATOM 738 C CA . MET A 1 88 ? 4.112 -1.477 -4.607 1.00 92.94 88 MET A CA 1
ATOM 739 C C . MET A 1 88 ? 4.437 -2.037 -5.988 1.00 92.94 88 MET A C 1
ATOM 741 O O . MET A 1 88 ? 3.969 -3.115 -6.357 1.00 92.94 88 MET A O 1
ATOM 745 N N . GLN A 1 89 ? 5.253 -1.328 -6.762 1.00 91.00 89 GLN A N 1
ATOM 746 C CA . GLN A 1 89 ? 5.672 -1.774 -8.088 1.00 91.00 89 GLN A CA 1
ATOM 747 C C . GLN A 1 89 ? 6.713 -2.898 -7.978 1.00 91.00 89 GLN A C 1
ATOM 749 O O . GLN A 1 89 ? 7.868 -2.650 -7.649 1.00 91.00 89 GLN A O 1
ATOM 754 N N . CYS A 1 90 ? 6.327 -4.142 -8.271 1.00 88.25 90 CYS A N 1
ATOM 755 C CA . CYS A 1 90 ? 7.237 -5.292 -8.247 1.00 88.25 90 CYS A CA 1
ATOM 756 C C . CYS A 1 90 ? 6.728 -6.485 -9.078 1.00 88.25 90 CYS A C 1
ATOM 758 O O . CYS A 1 90 ? 5.560 -6.549 -9.473 1.00 88.25 90 CYS A O 1
ATOM 760 N N . ARG A 1 91 ? 7.614 -7.460 -9.340 1.00 87.62 91 ARG A N 1
ATOM 761 C CA . ARG A 1 91 ? 7.284 -8.708 -10.053 1.00 87.62 91 ARG A CA 1
ATOM 762 C C . ARG A 1 91 ? 6.898 -9.809 -9.072 1.00 87.62 91 ARG A C 1
ATOM 764 O O . ARG A 1 91 ? 7.698 -10.667 -8.717 1.00 87.62 91 ARG A O 1
ATOM 771 N N . CYS A 1 92 ? 5.644 -9.794 -8.645 1.00 83.06 92 CYS A N 1
ATOM 772 C CA . CYS A 1 92 ? 5.165 -10.641 -7.558 1.00 83.06 92 CYS A CA 1
ATOM 773 C C . CYS A 1 92 ? 5.000 -12.147 -7.858 1.00 83.06 92 CYS A C 1
ATOM 775 O O . CYS A 1 92 ? 4.766 -12.911 -6.927 1.00 83.06 92 CYS A O 1
ATOM 777 N N . LYS A 1 93 ? 5.134 -12.608 -9.109 1.00 81.25 93 LYS A N 1
ATOM 778 C CA . LYS A 1 93 ? 5.131 -14.045 -9.462 1.00 81.25 93 LYS A CA 1
ATOM 779 C C . LYS A 1 93 ? 6.518 -14.679 -9.449 1.00 81.25 93 LYS A C 1
ATOM 781 O O . LYS A 1 93 ? 6.622 -15.878 -9.215 1.00 81.25 93 LYS A O 1
ATOM 786 N N . ASP A 1 94 ? 7.547 -13.884 -9.717 1.00 79.88 94 ASP A N 1
ATOM 787 C CA . ASP A 1 94 ? 8.923 -14.366 -9.872 1.00 79.88 94 ASP A CA 1
ATOM 788 C C . ASP A 1 94 ? 9.757 -14.132 -8.604 1.00 79.88 94 ASP A C 1
ATOM 790 O O . ASP A 1 94 ? 10.862 -14.651 -8.485 1.00 79.88 94 ASP A O 1
ATOM 794 N N . GLN A 1 95 ? 9.220 -13.364 -7.651 1.00 82.00 95 GLN A N 1
ATOM 795 C CA . GLN A 1 95 ? 9.893 -12.967 -6.419 1.00 82.00 95 GLN A CA 1
ATOM 796 C C . GLN A 1 95 ? 9.174 -13.529 -5.198 1.00 82.00 95 GLN A C 1
ATOM 798 O O . GLN A 1 95 ? 7.943 -13.563 -5.126 1.00 82.00 95 GLN A O 1
ATOM 803 N N . ARG A 1 96 ? 9.953 -13.928 -4.190 1.00 86.69 96 ARG A N 1
ATOM 804 C CA . ARG A 1 96 ? 9.405 -14.282 -2.882 1.00 86.69 96 ARG A CA 1
ATOM 805 C C . ARG A 1 96 ? 9.045 -13.001 -2.136 1.00 86.69 96 ARG A C 1
ATOM 807 O O . ARG A 1 96 ? 9.932 -12.230 -1.782 1.00 86.69 96 ARG A O 1
ATOM 814 N N . ILE A 1 97 ? 7.754 -12.821 -1.872 1.00 90.44 97 ILE A N 1
ATOM 815 C CA . ILE A 1 97 ? 7.229 -11.681 -1.117 1.00 90.44 97 ILE A CA 1
ATOM 816 C C . ILE A 1 97 ? 6.846 -12.132 0.284 1.00 90.44 97 ILE A C 1
ATOM 818 O O . ILE A 1 97 ? 6.114 -13.111 0.446 1.00 90.44 97 ILE A O 1
ATOM 822 N N . THR A 1 98 ? 7.318 -11.411 1.294 1.00 92.38 98 THR A N 1
ATOM 823 C CA . THR A 1 98 ? 6.862 -11.570 2.676 1.00 92.38 98 THR A CA 1
ATOM 824 C C . THR A 1 98 ? 6.403 -10.228 3.226 1.00 92.38 98 THR A C 1
ATOM 826 O O . THR A 1 98 ? 6.968 -9.182 2.915 1.00 92.38 98 THR A O 1
ATOM 829 N N . ILE A 1 99 ? 5.337 -10.255 4.022 1.00 92.75 99 ILE A N 1
ATOM 830 C CA . ILE A 1 99 ? 4.780 -9.070 4.668 1.00 92.75 99 ILE A CA 1
ATOM 831 C C . ILE A 1 99 ? 4.684 -9.374 6.155 1.00 92.75 99 ILE A C 1
ATOM 833 O O . ILE A 1 99 ? 4.012 -10.327 6.547 1.00 92.75 99 ILE A O 1
ATOM 837 N N . ASN A 1 100 ? 5.348 -8.560 6.969 1.00 91.69 100 ASN A N 1
ATOM 838 C CA . ASN A 1 100 ? 5.386 -8.712 8.415 1.00 91.69 100 ASN A CA 1
ATOM 839 C C . ASN A 1 100 ? 4.846 -7.454 9.090 1.00 91.69 100 ASN A C 1
ATOM 841 O O . ASN A 1 100 ? 5.157 -6.331 8.694 1.00 91.69 100 ASN A O 1
ATOM 845 N N . LYS A 1 101 ? 4.074 -7.645 10.157 1.00 90.94 101 LYS A N 1
ATOM 846 C CA . LYS A 1 101 ? 3.748 -6.566 11.086 1.00 90.94 101 LYS A CA 1
ATOM 847 C C . LYS A 1 101 ? 4.967 -6.283 11.965 1.00 90.94 101 LYS A C 1
ATOM 849 O O . LYS A 1 101 ? 5.578 -7.218 12.477 1.00 90.94 101 LYS A O 1
ATOM 854 N N . ILE A 1 102 ? 5.273 -5.009 12.161 1.00 89.50 102 ILE A N 1
ATOM 855 C CA . ILE A 1 102 ? 6.313 -4.523 13.077 1.00 89.50 102 ILE A CA 1
ATOM 856 C C . ILE A 1 102 ? 5.704 -3.479 14.027 1.00 89.50 102 ILE A C 1
ATOM 858 O O . ILE A 1 102 ? 4.559 -3.076 13.833 1.00 89.50 102 ILE A O 1
ATOM 862 N N . ASP A 1 103 ? 6.433 -3.056 15.059 1.00 83.56 103 ASP A N 1
ATOM 863 C CA . ASP A 1 103 ? 5.886 -2.244 16.163 1.00 83.56 103 ASP A CA 1
ATOM 864 C C . ASP A 1 103 ? 5.272 -0.897 15.740 1.00 83.56 103 ASP A C 1
ATOM 866 O O . ASP A 1 103 ? 4.343 -0.403 16.383 1.00 83.56 103 ASP A O 1
ATOM 870 N N . ASP A 1 104 ? 5.759 -0.310 14.651 1.00 82.75 104 ASP A N 1
ATOM 871 C CA . ASP A 1 104 ? 5.386 1.015 14.150 1.00 82.75 104 ASP A CA 1
ATOM 872 C C . ASP A 1 104 ? 4.843 0.998 12.714 1.00 82.75 104 ASP A C 1
ATOM 874 O O . ASP A 1 104 ? 4.643 2.050 12.100 1.00 82.75 104 ASP A O 1
ATOM 878 N 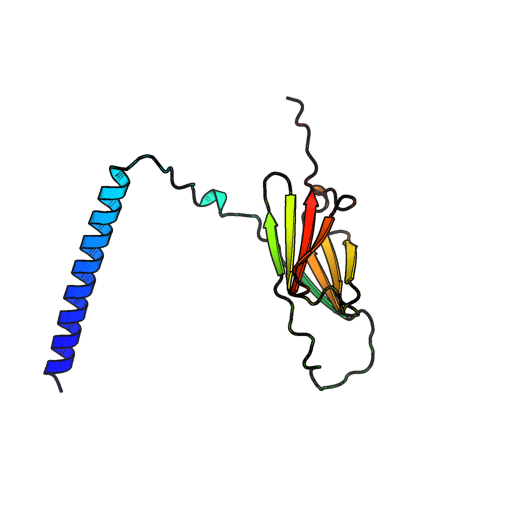N . GLY A 1 105 ? 4.545 -0.184 12.170 1.00 90.00 105 GLY A N 1
ATOM 879 C CA . GLY A 1 105 ? 4.145 -0.258 10.777 1.00 90.00 105 GLY A CA 1
ATOM 880 C C . GLY A 1 105 ? 4.078 -1.647 10.165 1.00 90.00 105 GLY A C 1
ATOM 881 O O . GLY A 1 105 ? 3.822 -2.663 10.817 1.00 90.00 105 GLY A O 1
ATOM 882 N N . LEU A 1 106 ? 4.302 -1.664 8.857 1.00 92.12 106 LEU A N 1
ATOM 883 C CA . LEU A 1 106 ? 4.329 -2.856 8.027 1.00 92.12 106 LEU A CA 1
ATOM 884 C C . LEU A 1 106 ? 5.687 -2.947 7.338 1.00 92.12 106 LEU A C 1
ATOM 886 O O . LEU A 1 106 ? 6.158 -1.978 6.751 1.00 92.12 106 LEU A O 1
ATOM 890 N N . GLN A 1 107 ? 6.302 -4.119 7.377 1.00 93.00 107 GLN A N 1
ATOM 891 C CA . GLN A 1 107 ? 7.501 -4.415 6.613 1.00 93.00 107 GLN A CA 1
ATOM 892 C C . GLN A 1 107 ? 7.124 -5.285 5.418 1.00 93.00 107 GLN A C 1
ATOM 894 O O . GLN A 1 107 ? 6.550 -6.360 5.594 1.00 93.00 107 GLN A O 1
ATOM 899 N N . ILE A 1 108 ? 7.468 -4.839 4.214 1.00 92.38 108 ILE A N 1
ATOM 900 C CA . ILE A 1 108 ? 7.323 -5.624 2.986 1.00 92.38 108 ILE A CA 1
ATOM 901 C C . ILE A 1 108 ? 8.719 -6.008 2.520 1.00 92.38 108 ILE A C 1
ATOM 903 O O . ILE A 1 108 ? 9.569 -5.135 2.374 1.00 92.38 108 ILE A O 1
ATOM 907 N N . CYS A 1 109 ? 8.964 -7.291 2.285 1.00 89.81 109 CYS A N 1
ATOM 908 C CA . CYS A 1 109 ? 10.236 -7.789 1.781 1.00 89.81 109 CYS A CA 1
ATOM 909 C C . CYS A 1 109 ? 10.053 -8.467 0.426 1.00 89.81 109 CYS A C 1
ATOM 911 O O . CYS A 1 109 ? 9.161 -9.301 0.253 1.00 89.81 109 CYS A O 1
ATOM 913 N N . LEU A 1 110 ? 10.928 -8.118 -0.513 1.00 88.25 110 LEU A N 1
ATOM 914 C CA . LEU A 1 110 ? 11.114 -8.799 -1.788 1.00 88.25 110 LEU A CA 1
ATOM 915 C C . LEU A 1 110 ? 12.487 -9.458 -1.747 1.00 88.25 110 LEU A C 1
ATOM 917 O O . LEU A 1 110 ? 13.506 -8.768 -1.720 1.00 88.25 110 LEU A O 1
ATOM 921 N N . GLU A 1 111 ? 12.503 -10.788 -1.734 1.00 84.88 111 GLU A N 1
ATOM 922 C CA . GLU A 1 111 ? 13.731 -11.569 -1.566 1.00 84.88 111 GLU A CA 1
ATOM 923 C C . GLU A 1 111 ? 14.496 -11.146 -0.297 1.00 84.88 111 GLU A C 1
ATOM 925 O O . GLU A 1 111 ? 14.005 -11.383 0.806 1.00 84.88 111 GLU A O 1
ATOM 930 N N . ASP A 1 112 ? 15.663 -10.515 -0.449 1.00 80.62 112 ASP A N 1
ATOM 931 C CA . ASP A 1 112 ? 16.540 -10.096 0.650 1.00 80.62 112 ASP A CA 1
ATOM 932 C C . ASP A 1 112 ? 16.412 -8.598 1.002 1.00 80.62 112 ASP A C 1
ATOM 934 O O . ASP A 1 112 ? 17.079 -8.124 1.929 1.00 80.62 112 ASP A O 1
ATOM 938 N N . VAL A 1 113 ? 15.573 -7.844 0.278 1.00 83.56 113 VAL A N 1
ATOM 939 C CA . VAL A 1 113 ? 15.400 -6.393 0.449 1.00 83.56 113 VAL A CA 1
ATOM 940 C C . VAL A 1 113 ? 14.051 -6.098 1.084 1.00 83.56 113 VAL A C 1
ATOM 942 O O . VAL A 1 113 ? 13.017 -6.546 0.593 1.00 83.56 113 VAL A O 1
ATOM 945 N N . CYS A 1 114 ? 14.058 -5.312 2.158 1.00 88.06 114 CYS A N 1
ATOM 946 C CA . CYS A 1 114 ? 12.848 -4.940 2.878 1.00 88.06 114 CYS A CA 1
ATOM 947 C C . CYS A 1 114 ? 12.637 -3.433 2.928 1.00 88.06 114 CYS A C 1
ATOM 949 O O . CYS A 1 114 ? 13.584 -2.663 3.098 1.00 88.06 114 CYS A O 1
ATOM 951 N N . TRP A 1 115 ? 11.366 -3.048 2.869 1.00 89.00 115 TRP A N 1
ATOM 952 C CA . TRP A 1 115 ? 10.881 -1.686 3.020 1.00 89.00 115 TRP A CA 1
ATOM 953 C C . TRP A 1 115 ? 9.986 -1.594 4.239 1.00 89.00 115 TRP A C 1
ATOM 955 O O . TRP A 1 115 ? 9.053 -2.384 4.412 1.00 89.00 115 TRP A O 1
ATOM 965 N N . LYS A 1 116 ? 10.284 -0.608 5.077 1.00 91.75 116 LYS A N 1
ATOM 966 C CA . LYS A 1 116 ? 9.501 -0.281 6.258 1.00 91.75 116 LYS A CA 1
ATOM 967 C C . LYS A 1 116 ? 8.496 0.821 5.933 1.00 91.75 116 LYS A C 1
ATOM 969 O O . LYS A 1 116 ? 8.877 1.909 5.503 1.00 91.75 116 LYS A O 1
ATOM 974 N N . LEU A 1 117 ? 7.217 0.533 6.143 1.00 90.50 117 LEU A N 1
ATOM 975 C CA . LEU A 1 117 ? 6.114 1.464 5.938 1.00 90.50 117 LEU A CA 1
ATOM 976 C C . LEU A 1 117 ? 5.528 1.856 7.285 1.00 90.50 117 LEU A C 1
ATOM 978 O O . LEU A 1 117 ? 4.953 1.013 7.975 1.00 90.50 117 LEU A O 1
ATOM 982 N N . ASN A 1 118 ? 5.608 3.139 7.623 1.00 90.06 118 ASN A N 1
ATOM 983 C CA . ASN A 1 118 ? 4.945 3.657 8.809 1.00 90.06 118 ASN A CA 1
ATOM 984 C C . ASN A 1 118 ? 3.452 3.745 8.561 1.00 90.06 118 ASN A C 1
ATOM 986 O O . ASN A 1 118 ? 2.980 4.624 7.837 1.00 90.06 118 ASN A O 1
ATOM 990 N N . LEU A 1 119 ? 2.712 2.839 9.184 1.00 89.69 119 LEU A N 1
ATOM 991 C CA . LEU A 1 119 ? 1.264 2.771 9.097 1.00 89.69 119 LEU A CA 1
ATOM 992 C C . LEU A 1 119 ? 0.681 2.785 10.513 1.00 89.69 119 LEU A C 1
ATOM 994 O O . LEU A 1 119 ? 1.304 2.257 11.436 1.00 89.69 119 LEU A O 1
ATOM 998 N N . PRO A 1 120 ? -0.526 3.335 10.714 1.00 88.44 120 PRO A N 1
ATOM 999 C CA . PRO A 1 120 ? -1.193 3.394 12.005 1.00 88.44 120 PRO A CA 1
ATOM 1000 C C . PRO A 1 120 ? -1.749 2.008 12.336 1.00 88.44 120 PRO A C 1
ATOM 1002 O O . PRO A 1 120 ? -2.953 1.803 12.410 1.00 88.44 120 PRO A O 1
ATOM 1005 N N . ILE A 1 121 ? -0.874 1.024 12.544 1.00 88.50 121 ILE A N 1
ATOM 1006 C CA . ILE A 1 121 ? -1.241 -0.387 12.725 1.00 88.50 121 ILE A CA 1
ATOM 1007 C C . ILE A 1 121 ? -2.155 -0.644 13.927 1.00 88.50 121 ILE A C 1
ATOM 1009 O O . ILE A 1 121 ? -2.797 -1.687 13.992 1.00 88.50 121 ILE A O 1
ATOM 1013 N N . LYS A 1 122 ? -2.238 0.303 14.872 1.00 88.38 122 LYS A N 1
ATOM 1014 C CA . LYS A 1 122 ? -3.195 0.285 15.992 1.00 88.38 122 LYS A CA 1
ATOM 1015 C C . LYS A 1 122 ? -4.639 0.528 15.549 1.00 88.38 122 LYS A C 1
ATOM 1017 O O . LYS A 1 122 ? -5.549 0.165 16.279 1.00 88.38 122 LYS A O 1
ATOM 1022 N N . GLU A 1 123 ? -4.832 1.142 14.387 1.00 90.06 123 GLU A N 1
ATOM 1023 C CA . GLU A 1 123 ? -6.125 1.459 13.774 1.00 90.06 123 GLU A CA 1
ATOM 1024 C C . GLU A 1 123 ? -6.466 0.464 12.641 1.00 90.06 123 GLU A C 1
ATOM 1026 O O . GLU A 1 123 ? -7.482 0.621 11.965 1.00 90.06 123 GLU A O 1
ATOM 1031 N N . LEU A 1 124 ? -5.641 -0.573 12.421 1.00 91.44 124 LEU A N 1
ATOM 1032 C CA . LEU A 1 124 ? -5.741 -1.499 11.287 1.00 91.44 124 LEU A CA 1
ATOM 1033 C C . LEU A 1 124 ? -5.815 -2.974 11.721 1.00 91.44 124 LEU A C 1
ATOM 1035 O O . LEU A 1 124 ? -5.035 -3.442 12.550 1.00 91.44 124 LEU A O 1
ATOM 1039 N N . HIS A 1 125 ? -6.695 -3.750 11.087 1.00 92.75 125 HIS A N 1
ATOM 1040 C CA . HIS A 1 125 ? -6.743 -5.210 11.197 1.00 92.75 125 HIS A CA 1
ATOM 1041 C C . HIS A 1 125 ? -5.697 -5.853 10.274 1.00 92.75 125 HIS A C 1
ATOM 1043 O O . HIS A 1 125 ? -6.038 -6.465 9.264 1.00 92.75 125 HIS A O 1
ATOM 1049 N N . VAL A 1 126 ? -4.413 -5.720 10.622 1.00 90.94 126 VAL A N 1
ATOM 1050 C CA . VAL A 1 126 ? -3.287 -6.245 9.817 1.00 90.94 126 VAL A CA 1
ATOM 1051 C C . VAL A 1 126 ? -3.390 -7.758 9.578 1.00 90.94 126 VAL A C 1
ATOM 1053 O O 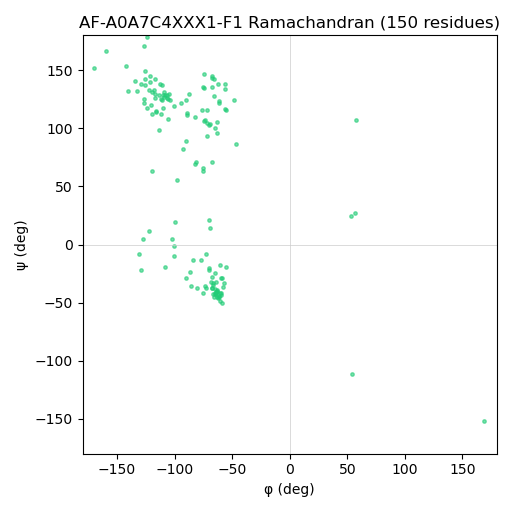. VAL A 1 126 ? -3.039 -8.237 8.508 1.00 90.94 126 VAL A O 1
ATOM 1056 N N . GLU A 1 127 ? -3.935 -8.510 10.535 1.00 90.94 127 GLU A N 1
ATOM 1057 C CA . GLU A 1 127 ? -4.164 -9.959 10.404 1.00 90.94 127 GLU A CA 1
ATOM 1058 C C . GLU A 1 127 ? -5.183 -10.311 9.307 1.00 90.94 127 GLU A C 1
ATOM 1060 O O . GLU A 1 127 ? -5.119 -11.394 8.732 1.00 90.94 127 GLU A O 1
ATOM 1065 N N . ASN A 1 128 ? -6.080 -9.377 8.972 1.00 92.94 128 ASN A N 1
ATOM 1066 C CA . ASN A 1 128 ? -7.103 -9.532 7.938 1.00 92.94 128 ASN A CA 1
ATOM 1067 C C . ASN A 1 128 ? -6.694 -8.867 6.614 1.00 92.94 128 ASN A C 1
ATOM 1069 O O . ASN A 1 128 ? -7.560 -8.543 5.797 1.00 92.94 128 ASN A O 1
ATOM 1073 N N . MET A 1 129 ? -5.399 -8.606 6.407 1.00 94.12 129 MET A N 1
ATOM 1074 C CA . MET A 1 129 ? -4.930 -8.012 5.159 1.00 94.12 129 MET A CA 1
ATOM 1075 C C . MET A 1 129 ? -5.110 -8.971 3.979 1.00 94.12 129 MET A C 1
ATOM 1077 O O . MET A 1 129 ? -4.906 -10.181 4.091 1.00 94.12 129 MET A O 1
ATOM 1081 N N . VAL A 1 130 ? -5.449 -8.413 2.822 1.00 94.75 130 VAL A N 1
ATOM 1082 C CA . VAL A 1 130 ? -5.570 -9.153 1.565 1.00 94.75 130 VAL A CA 1
ATOM 1083 C C . VAL A 1 130 ? -4.479 -8.690 0.616 1.00 94.75 130 VAL A C 1
ATOM 1085 O O . VAL A 1 130 ? -4.318 -7.497 0.375 1.00 94.75 130 VAL A O 1
ATOM 1088 N N . MET A 1 131 ? -3.742 -9.648 0.060 1.00 93.44 131 MET A N 1
ATOM 1089 C CA . MET A 1 131 ? -2.662 -9.396 -0.887 1.00 93.44 131 MET A CA 1
ATOM 1090 C C . MET A 1 131 ? -3.075 -9.843 -2.290 1.00 93.44 131 MET A C 1
ATOM 1092 O O . MET A 1 131 ? -3.540 -10.969 -2.481 1.00 93.44 131 MET A O 1
ATOM 1096 N N . LYS A 1 132 ? -2.882 -8.975 -3.284 1.00 94.44 132 LYS A N 1
ATOM 1097 C CA . LYS A 1 132 ? -3.173 -9.239 -4.698 1.00 94.44 132 LYS A CA 1
ATOM 1098 C C . LYS A 1 132 ? -1.959 -8.878 -5.548 1.00 94.44 132 LYS A C 1
ATOM 1100 O O . LYS A 1 132 ? -1.319 -7.858 -5.330 1.00 94.44 132 LYS A O 1
ATOM 1105 N N . CYS A 1 133 ? -1.644 -9.717 -6.531 1.00 92.75 133 CYS A N 1
ATOM 1106 C CA . CYS A 1 133 ? -0.610 -9.428 -7.522 1.00 92.75 133 CYS A CA 1
ATOM 1107 C C . CYS A 1 133 ? -1.267 -9.081 -8.860 1.00 92.75 133 CYS A C 1
ATOM 1109 O O . CYS A 1 133 ? -1.793 -9.955 -9.553 1.00 92.75 133 CYS A O 1
ATOM 1111 N N . ASN A 1 134 ? -1.209 -7.810 -9.242 1.00 91.88 134 ASN A N 1
ATOM 1112 C CA . ASN A 1 134 ? -1.830 -7.292 -10.452 1.00 91.88 134 ASN A CA 1
ATOM 1113 C C . ASN A 1 134 ? -0.852 -7.397 -11.628 1.00 91.88 134 ASN A C 1
ATOM 1115 O O . ASN A 1 134 ? 0.191 -6.741 -11.661 1.00 91.88 134 ASN A O 1
ATOM 1119 N N . ASN A 1 135 ? -1.186 -8.246 -12.605 1.00 90.94 135 ASN A N 1
ATOM 1120 C CA . ASN A 1 135 ? -0.445 -8.418 -13.864 1.00 90.94 135 ASN A CA 1
ATOM 1121 C C . ASN A 1 135 ? 1.065 -8.705 -13.715 1.00 90.94 135 ASN A C 1
ATOM 1123 O O . ASN A 1 135 ? 1.827 -8.423 -14.637 1.00 90.94 135 ASN A O 1
ATOM 1127 N N . ASN A 1 136 ? 1.508 -9.267 -12.581 1.00 88.56 136 ASN A N 1
ATOM 1128 C CA . ASN A 1 136 ? 2.933 -9.448 -12.251 1.00 88.56 136 ASN A CA 1
ATOM 1129 C C . ASN A 1 136 ? 3.754 -8.139 -12.276 1.00 88.56 136 ASN A C 1
ATOM 1131 O O . ASN A 1 136 ? 4.940 -8.155 -12.598 1.00 88.56 136 ASN A O 1
ATOM 1135 N N . ARG A 1 137 ? 3.112 -6.992 -12.024 1.00 90.00 137 ARG A N 1
ATOM 1136 C CA . ARG A 1 137 ? 3.759 -5.668 -12.069 1.00 90.00 137 ARG A CA 1
ATOM 1137 C C . ARG A 1 137 ? 3.516 -4.820 -10.829 1.00 90.00 137 ARG A C 1
ATOM 1139 O O . ARG A 1 137 ? 4.289 -3.899 -10.582 1.00 90.00 137 ARG A O 1
ATOM 1146 N N . ALA A 1 138 ? 2.453 -5.103 -10.084 1.00 91.94 138 ALA A N 1
ATOM 1147 C CA . ALA A 1 138 ? 2.141 -4.394 -8.858 1.00 91.94 138 ALA A CA 1
ATOM 1148 C C . ALA A 1 138 ? 1.614 -5.360 -7.799 1.00 91.94 138 ALA A C 1
ATOM 1150 O O . ALA A 1 138 ? 0.716 -6.163 -8.065 1.00 91.94 138 ALA A O 1
ATOM 1151 N N . LEU A 1 139 ? 2.171 -5.247 -6.604 1.00 94.12 139 LEU A N 1
ATOM 1152 C CA . LEU A 1 139 ? 1.635 -5.817 -5.387 1.00 94.12 139 LEU A CA 1
ATOM 1153 C C . LEU A 1 139 ? 0.647 -4.826 -4.779 1.00 94.12 139 LEU A C 1
ATOM 1155 O O . LEU A 1 139 ? 0.970 -3.659 -4.583 1.00 94.12 139 LEU A O 1
ATOM 1159 N N . GLU A 1 140 ? -0.540 -5.307 -4.458 1.00 95.38 140 GLU A N 1
ATOM 1160 C CA . GLU A 1 140 ? -1.578 -4.557 -3.772 1.00 95.38 140 GLU A CA 1
ATOM 1161 C C . GLU A 1 140 ? -1.866 -5.219 -2.428 1.00 95.38 140 GLU A C 1
ATOM 1163 O O . GLU A 1 140 ? -2.149 -6.417 -2.367 1.00 95.38 140 GLU A O 1
ATOM 1168 N N . VAL A 1 141 ? -1.785 -4.440 -1.353 1.00 95.81 141 VAL A N 1
ATOM 1169 C CA . VAL A 1 141 ? -2.076 -4.875 0.015 1.00 95.81 141 VAL A CA 1
ATOM 1170 C C . VAL A 1 141 ? -3.226 -4.031 0.542 1.00 95.81 141 VAL A C 1
ATOM 1172 O O . VAL A 1 141 ? -3.080 -2.828 0.738 1.00 95.81 141 VAL A O 1
ATOM 1175 N N . GLU A 1 142 ? -4.376 -4.657 0.762 1.00 95.94 142 GLU A N 1
ATOM 1176 C CA . GLU A 1 142 ? -5.566 -4.030 1.337 1.00 95.94 142 GLU A CA 1
ATOM 1177 C C . GLU A 1 142 ? -5.665 -4.396 2.819 1.00 95.94 142 GLU A C 1
ATOM 1179 O O . GLU A 1 142 ? -5.787 -5.571 3.163 1.00 95.94 142 GLU A O 1
ATOM 1184 N N . ILE A 1 143 ? -5.624 -3.396 3.699 1.00 95.75 143 ILE A N 1
ATOM 1185 C CA . ILE A 1 143 ? -5.666 -3.571 5.153 1.00 95.75 143 ILE A CA 1
ATOM 1186 C C . ILE A 1 143 ? -6.943 -2.915 5.695 1.00 95.75 143 ILE A C 1
ATOM 1188 O O . ILE A 1 143 ? -7.080 -1.692 5.600 1.00 95.75 143 ILE A O 1
ATOM 1192 N N . PRO A 1 144 ? -7.892 -3.681 6.261 1.00 95.69 144 PRO A N 1
ATOM 1193 C CA . PRO A 1 144 ? -9.112 -3.116 6.829 1.00 95.69 144 PRO A CA 1
ATOM 1194 C C . PRO A 1 144 ? -8.823 -2.246 8.053 1.00 95.69 144 PRO A C 1
ATOM 1196 O O . PRO A 1 144 ? -7.994 -2.600 8.894 1.00 95.69 144 PRO A O 1
ATOM 1199 N N . LYS A 1 145 ? -9.556 -1.143 8.200 1.00 93.94 145 LYS A N 1
ATOM 1200 C CA . LYS A 1 145 ? -9.561 -0.337 9.424 1.00 93.94 145 LYS A CA 1
ATOM 1201 C C . LYS A 1 145 ? -10.355 -1.027 10.528 1.00 93.94 145 LYS A C 1
ATOM 1203 O O . LYS A 1 145 ? -11.353 -1.703 10.271 1.00 93.94 145 LYS A O 1
ATOM 1208 N N . ILE A 1 146 ? -9.920 -0.840 11.768 1.00 91.88 146 ILE A N 1
ATOM 1209 C CA . ILE A 1 146 ? -10.667 -1.279 12.945 1.00 91.88 146 ILE A CA 1
ATOM 1210 C C . ILE A 1 146 ? -11.871 -0.353 13.089 1.00 91.88 146 ILE A C 1
ATOM 1212 O O . ILE A 1 146 ? -11.715 0.845 13.314 1.00 91.88 146 ILE A O 1
ATOM 1216 N N . LYS A 1 147 ? -13.086 -0.895 12.953 1.00 81.38 147 LYS A N 1
ATOM 1217 C CA . LYS A 1 147 ? -14.304 -0.129 13.232 1.00 81.38 147 LYS A CA 1
ATOM 1218 C C . LYS A 1 147 ? -14.388 0.111 14.734 1.00 81.38 147 LYS A C 1
ATOM 1220 O O . LYS A 1 147 ? -14.749 -0.785 15.495 1.00 81.38 147 LYS A O 1
ATOM 1225 N N . THR A 1 148 ? -14.066 1.319 15.172 1.00 62.84 148 THR A N 1
ATOM 1226 C CA . THR A 1 148 ? -14.432 1.778 16.508 1.00 62.84 148 THR A CA 1
ATOM 1227 C C . THR A 1 148 ? -15.944 1.959 16.522 1.00 62.84 148 THR A C 1
ATOM 1229 O O . THR A 1 148 ? -16.468 2.927 15.977 1.00 62.84 148 THR A O 1
ATOM 1232 N N . ASN A 1 149 ? -16.665 1.016 17.131 1.00 50.09 149 ASN A N 1
ATOM 1233 C CA . ASN A 1 149 ? -18.041 1.270 17.542 1.00 50.09 149 ASN A CA 1
ATOM 1234 C C . ASN A 1 149 ? -17.992 2.392 18.581 1.00 50.09 149 ASN A C 1
ATOM 1236 O O . ASN A 1 149 ? -17.721 2.153 19.757 1.00 50.09 149 ASN A O 1
ATOM 1240 N N . VAL A 1 150 ? -18.203 3.629 18.139 1.00 46.06 150 VAL A N 1
ATOM 1241 C CA . VAL A 1 150 ? -18.542 4.720 19.044 1.00 46.06 150 VAL A CA 1
ATOM 1242 C C . VAL A 1 150 ? -19.973 4.437 19.482 1.00 46.06 150 VAL A C 1
ATOM 1244 O O . VAL A 1 150 ? -20.923 4.757 18.775 1.00 46.06 150 VAL A O 1
ATOM 1247 N N . ASN A 1 151 ? -20.120 3.746 20.611 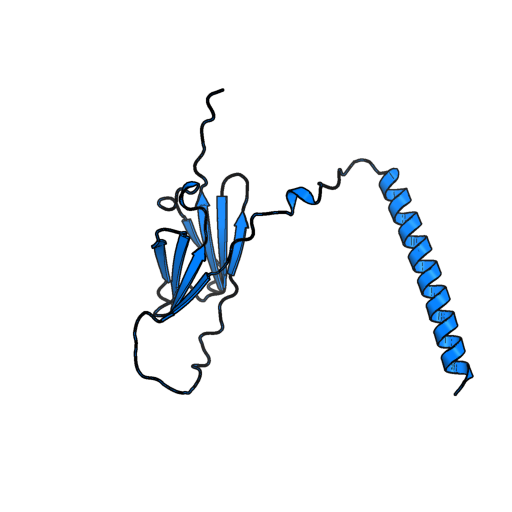1.00 40.41 151 ASN A N 1
ATOM 1248 C CA . ASN A 1 151 ? -21.388 3.724 21.327 1.00 40.41 151 ASN A CA 1
ATOM 1249 C C . ASN A 1 151 ? -21.630 5.161 21.814 1.00 40.41 151 ASN A C 1
ATOM 1251 O O . ASN A 1 151 ? -20.988 5.597 22.770 1.00 40.41 151 ASN A O 1
ATOM 1255 N N . LEU A 1 152 ? -22.471 5.895 21.081 1.00 39.00 152 LEU A N 1
ATOM 1256 C CA . LEU A 1 152 ? -23.105 7.139 21.524 1.00 39.00 152 LEU A CA 1
ATOM 1257 C C . LEU A 1 152 ? -24.217 6.822 22.526 1.00 39.00 152 LEU A C 1
ATOM 1259 O O . LEU A 1 152 ? -24.962 5.846 22.275 1.00 39.00 152 LEU A O 1
#

Sequence (152 aa):
MSDDFEEALRNIDVFCRVLAKKLVESLKEEEYNKENPLEPMEKLLKRKYVIEERFEQTPKGKHFIPLPHVEEPLIDIFEDENYVKVLMQCRCKDQRITINKIDDGLQICLEDVCWKLNLPIKELHVENMVMKCNNNRALEVEIPKIKTNVNL

Radius of gyration: 24.9 Å; Cα contacts (8 Å, |Δi|>4): 179; chains: 1; bounding box: 56×59×56 Å